Protein AF-A0A167ARH4-F1 (afdb_monomer)

Sequence (167 aa):
MPTSAAQVVAFVPWLVIDIGIIYTTWKYGPQEWKHSPIVARNLGWILSLGVVTMIGAFWAFIDTVGIDPASFYLGYSDQFLISCTSLVQLLRRNSTAGHSWGIWFNRTFGTFLSMVLFAWRYAFYPGSYPRVAQPIVVFFFVASEVLDVAYAFVYSHIAAQERLKQK

Radius of gyration: 18.42 Å; Cα contacts (8 Å, |Δi|>4): 81; chains: 1; bounding box: 51×29×55 Å

Mean predicted aligned error: 5.41 Å

Secondary structure (DSSP, 8-state):
---SHHHHHHHHHHHHHHHHHHHHHHHHGGGTTTT-HHHHHHHHHHHHHHHHHHHHHHHHHHHHH-HHHHHHHHHHHHHHHHHHHHHHHHHHH-S-TT--HHHHHHHHHHHHHHHHHHHHHHHH-TTT-GGGGSHHHHHHHHHHHHHHHHHHHHHHHHHHHHHHHT-

Nearest PDB structures (foldseek):
  7zkw-assembly2_B  TM=4.977E-01  e=4.066E+00  Arabidopsis thaliana

InterPro domains:
  IPR039020 Terpene cyclase PaxB-like [PF25129] (3-159)
  IPR039020 Te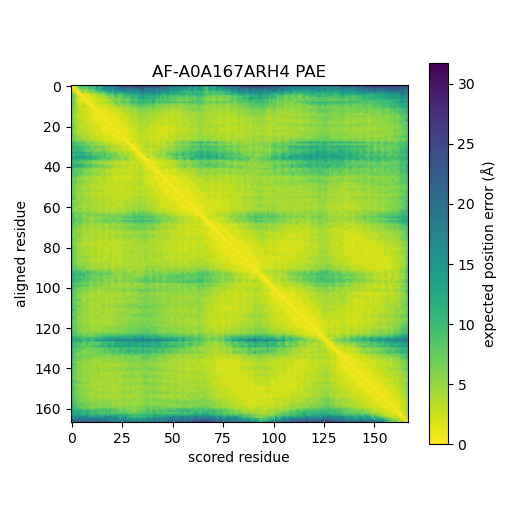rpene cyclase PaxB-like [PTHR42038] (4-166)

Structure (mmCIF, N/CA/C/O backbone):
data_AF-A0A167ARH4-F1
#
_entry.id   AF-A0A167ARH4-F1
#
loop_
_atom_site.group_PDB
_atom_site.id
_atom_site.type_symbol
_atom_site.label_atom_id
_atom_site.label_alt_id
_atom_site.label_comp_id
_atom_site.label_asym_id
_atom_site.label_entity_id
_atom_site.label_seq_id
_atom_site.pdbx_PDB_ins_code
_atom_site.Cartn_x
_atom_site.Cartn_y
_atom_site.Cartn_z
_atom_site.occupancy
_atom_site.B_iso_or_equiv
_atom_site.auth_seq_id
_atom_site.auth_comp_id
_atom_site.auth_asym_id
_atom_site.auth_atom_id
_atom_site.pdbx_PDB_model_num
ATOM 1 N N . MET A 1 1 ? 15.981 8.359 -6.283 1.00 47.84 1 MET A N 1
ATOM 2 C CA . MET A 1 1 ? 15.647 9.797 -6.316 1.00 47.84 1 MET A CA 1
ATOM 3 C C . MET A 1 1 ? 14.664 10.026 -7.451 1.00 47.84 1 MET A C 1
ATOM 5 O O . MET A 1 1 ? 14.842 9.374 -8.474 1.00 47.84 1 MET A O 1
ATOM 9 N N . PRO A 1 2 ? 13.632 10.867 -7.276 1.00 60.72 2 PRO A N 1
ATOM 10 C CA . PRO A 1 2 ? 12.684 11.159 -8.346 1.00 60.72 2 PRO A CA 1
ATOM 11 C C . PRO A 1 2 ? 13.422 11.726 -9.564 1.00 60.72 2 PRO A C 1
ATOM 13 O O . PRO A 1 2 ? 14.208 12.662 -9.439 1.00 60.72 2 PRO A O 1
ATOM 16 N N . THR A 1 3 ? 13.191 11.132 -10.730 1.00 69.38 3 THR A N 1
ATOM 17 C CA . THR A 1 3 ? 13.891 11.438 -11.987 1.00 69.38 3 THR A CA 1
ATOM 18 C C . THR A 1 3 ? 13.174 12.502 -12.819 1.00 69.38 3 THR A C 1
ATOM 20 O O . THR A 1 3 ? 13.699 12.963 -13.828 1.00 69.38 3 THR A O 1
ATOM 23 N N . SER A 1 4 ? 11.980 12.932 -12.395 1.00 78.12 4 SER A N 1
ATOM 24 C CA . SER A 1 4 ? 11.192 13.971 -13.064 1.00 78.12 4 SER A CA 1
ATOM 25 C C . SER A 1 4 ? 10.436 14.856 -12.071 1.00 78.12 4 SER A C 1
ATOM 27 O O . SER A 1 4 ? 10.085 14.426 -10.971 1.00 78.12 4 SER A O 1
ATOM 29 N N . ALA A 1 5 ? 10.120 16.087 -12.484 1.00 78.88 5 ALA A N 1
ATOM 30 C CA . ALA A 1 5 ? 9.320 17.020 -11.687 1.00 78.88 5 ALA A CA 1
ATOM 31 C C . ALA A 1 5 ? 7.938 16.444 -11.318 1.00 78.88 5 ALA A C 1
ATOM 33 O O . ALA A 1 5 ? 7.464 16.646 -10.204 1.00 78.88 5 ALA A O 1
ATOM 34 N N . ALA A 1 6 ? 7.330 15.655 -12.212 1.00 77.12 6 ALA A N 1
ATOM 35 C CA . ALA A 1 6 ? 6.062 14.975 -11.950 1.00 77.12 6 ALA A CA 1
ATOM 36 C C . ALA A 1 6 ? 6.161 13.984 -10.776 1.00 77.12 6 ALA A C 1
ATOM 38 O O . ALA A 1 6 ? 5.266 13.932 -9.937 1.00 77.12 6 ALA A O 1
ATOM 39 N N . GLN A 1 7 ? 7.268 13.241 -10.677 1.00 77.00 7 GLN A N 1
ATOM 40 C CA . GLN A 1 7 ? 7.505 12.332 -9.553 1.00 77.00 7 GLN A CA 1
ATOM 41 C C . GLN A 1 7 ? 7.713 13.087 -8.238 1.00 77.00 7 GLN A C 1
ATOM 43 O O . GLN A 1 7 ? 7.208 12.654 -7.212 1.00 77.00 7 GLN A O 1
ATOM 48 N N . VAL A 1 8 ? 8.410 14.228 -8.251 1.00 80.94 8 VAL A N 1
ATOM 49 C CA . VAL A 1 8 ? 8.582 15.056 -7.042 1.00 80.94 8 VAL A CA 1
ATOM 50 C C . VAL A 1 8 ? 7.228 15.546 -6.529 1.00 80.94 8 VAL A C 1
ATOM 52 O O . VAL A 1 8 ? 6.926 15.396 -5.347 1.00 80.94 8 VAL A O 1
ATOM 55 N N . VAL A 1 9 ? 6.397 16.083 -7.426 1.00 84.50 9 VAL A N 1
ATOM 56 C CA . VAL A 1 9 ? 5.071 16.613 -7.080 1.00 84.50 9 VAL A CA 1
ATOM 57 C C . VAL A 1 9 ? 4.127 15.513 -6.590 1.00 84.50 9 VAL A C 1
ATOM 59 O O . VAL A 1 9 ? 3.293 15.781 -5.734 1.00 84.50 9 VAL A O 1
ATOM 62 N N . ALA A 1 10 ? 4.267 14.279 -7.081 1.00 78.75 10 ALA A N 1
ATOM 63 C CA . ALA A 1 10 ? 3.471 13.151 -6.606 1.00 78.75 10 ALA A CA 1
ATOM 64 C C . ALA A 1 10 ? 3.984 12.580 -5.270 1.00 78.75 10 ALA A C 1
ATOM 66 O O . ALA A 1 10 ? 3.199 12.363 -4.350 1.00 78.75 10 ALA A O 1
ATOM 67 N N . PHE A 1 11 ? 5.293 12.344 -5.140 1.00 81.94 11 PHE A N 1
ATOM 68 C CA . PHE A 1 11 ? 5.856 11.596 -4.013 1.00 81.94 11 PHE A CA 1
ATOM 69 C C . PHE A 1 11 ? 6.079 12.437 -2.759 1.00 81.94 11 PHE A C 1
ATOM 71 O O . PHE A 1 11 ? 5.929 11.916 -1.658 1.00 81.94 11 PHE A O 1
ATOM 78 N N . VAL A 1 12 ? 6.421 13.724 -2.885 1.00 87.31 12 VAL A N 1
ATOM 79 C CA . VAL A 1 12 ? 6.691 14.567 -1.707 1.00 87.31 12 VAL A CA 1
ATOM 80 C C . VAL A 1 12 ? 5.436 14.767 -0.847 1.00 87.31 12 VAL A C 1
ATOM 82 O O . VAL A 1 12 ? 5.527 14.536 0.359 1.00 87.31 12 VAL A O 1
ATOM 85 N N . PRO A 1 13 ? 4.258 15.124 -1.399 1.00 90.25 13 PRO A N 1
ATOM 86 C CA . PRO A 1 13 ? 3.037 15.206 -0.598 1.00 90.25 13 PRO A CA 1
ATOM 87 C C . PRO A 1 13 ? 2.665 13.867 0.038 1.00 90.25 13 PRO A C 1
ATOM 89 O O . PRO A 1 13 ? 2.228 13.839 1.185 1.00 90.25 13 PRO A O 1
ATOM 92 N N . TRP A 1 14 ? 2.886 12.763 -0.680 1.00 86.44 14 TRP A N 1
ATOM 93 C CA . TRP A 1 14 ? 2.610 11.423 -0.169 1.00 86.44 14 TRP A CA 1
ATOM 94 C C . TRP A 1 14 ? 3.484 11.082 1.038 1.00 86.44 14 TRP A C 1
ATOM 96 O O . TRP A 1 14 ? 2.969 10.707 2.085 1.00 86.44 14 TRP A O 1
ATOM 106 N N . LEU A 1 15 ? 4.786 11.367 0.951 1.00 89.50 15 LEU A N 1
ATOM 107 C CA . LEU A 1 15 ? 5.719 11.189 2.060 1.00 89.50 15 LEU A CA 1
ATOM 108 C C . LEU A 1 15 ? 5.317 12.013 3.294 1.00 89.50 15 LEU A C 1
ATOM 110 O O . LEU A 1 15 ? 5.428 11.542 4.424 1.00 89.50 15 LEU A O 1
ATOM 114 N N . VAL A 1 16 ? 4.835 13.244 3.096 1.00 92.81 16 VAL A N 1
ATOM 115 C CA . VAL A 1 16 ? 4.345 14.087 4.200 1.00 92.81 16 VAL A CA 1
ATOM 116 C C . VAL A 1 16 ? 3.114 13.463 4.865 1.00 92.81 16 VAL A C 1
ATOM 118 O O . VAL A 1 16 ? 3.020 13.461 6.095 1.00 92.81 16 VAL A O 1
ATOM 121 N N . ILE A 1 17 ? 2.194 12.905 4.074 1.00 91.06 17 ILE A N 1
ATOM 122 C CA . ILE A 1 17 ? 1.025 12.182 4.590 1.00 91.06 17 ILE A CA 1
ATOM 123 C C . ILE A 1 17 ? 1.473 10.952 5.390 1.00 91.06 17 ILE A C 1
ATOM 125 O O . ILE A 1 17 ? 1.004 10.771 6.514 1.00 91.06 17 ILE A O 1
ATOM 129 N N . ASP A 1 18 ? 2.421 10.166 4.878 1.00 89.75 18 ASP A N 1
ATOM 130 C CA . ASP A 1 18 ? 2.937 8.970 5.556 1.00 89.75 18 ASP A CA 1
ATOM 131 C C . ASP A 1 18 ? 3.591 9.304 6.903 1.00 89.75 18 ASP A C 1
ATOM 133 O O . ASP A 1 18 ? 3.346 8.624 7.902 1.00 89.75 18 ASP A O 1
ATOM 137 N N . ILE A 1 19 ? 4.349 10.403 6.984 1.00 92.75 19 ILE A N 1
ATOM 138 C CA . ILE A 1 19 ? 4.894 10.905 8.256 1.00 92.75 19 ILE A CA 1
ATOM 139 C C . ILE A 1 19 ? 3.758 11.224 9.240 1.00 92.75 19 ILE A C 1
ATOM 141 O O . ILE A 1 19 ? 3.837 10.868 10.419 1.00 92.75 19 ILE A O 1
ATOM 145 N N . GLY A 1 20 ? 2.681 11.855 8.764 1.00 93.25 20 GLY A N 1
ATOM 146 C CA . GLY A 1 20 ? 1.484 12.117 9.563 1.00 93.25 20 GLY A CA 1
ATOM 147 C C . GLY A 1 20 ? 0.804 10.835 10.057 1.00 93.25 20 GLY A C 1
ATOM 148 O O . GLY A 1 20 ? 0.421 10.744 11.228 1.00 93.25 20 GLY A O 1
ATOM 149 N N . ILE A 1 21 ? 0.700 9.815 9.203 1.00 90.25 21 ILE A N 1
ATOM 150 C CA . ILE A 1 21 ? 0.131 8.505 9.553 1.00 90.25 21 ILE A CA 1
ATOM 151 C C . ILE A 1 21 ? 0.997 7.806 10.608 1.00 90.25 21 ILE A C 1
ATOM 153 O O . ILE A 1 21 ? 0.471 7.319 11.610 1.00 90.25 21 ILE A O 1
ATOM 157 N N . ILE A 1 22 ? 2.323 7.807 10.456 1.00 91.69 22 ILE A N 1
ATOM 158 C CA . ILE A 1 22 ? 3.243 7.223 11.445 1.00 91.69 22 ILE A CA 1
ATOM 159 C C . ILE A 1 22 ? 3.129 7.960 12.782 1.00 91.69 22 ILE A C 1
ATOM 161 O O . ILE A 1 22 ? 3.002 7.322 13.829 1.00 91.69 22 ILE A O 1
ATOM 165 N N . TYR A 1 23 ? 3.117 9.295 12.763 1.00 92.44 23 TYR A N 1
ATOM 166 C CA . TYR A 1 23 ? 2.989 10.107 13.973 1.00 92.44 23 TYR A CA 1
ATOM 167 C C . TYR A 1 23 ? 1.675 9.836 14.716 1.00 92.44 23 TYR A C 1
ATOM 169 O O . TYR A 1 23 ? 1.671 9.616 15.930 1.00 92.44 23 TYR A O 1
ATOM 177 N N . THR A 1 24 ? 0.551 9.822 13.998 1.00 91.69 24 THR A N 1
ATOM 178 C CA . THR A 1 24 ? -0.764 9.549 14.596 1.00 91.69 24 THR A CA 1
ATOM 179 C C . THR A 1 24 ? -0.862 8.117 15.115 1.00 91.69 24 THR A C 1
ATOM 181 O O . THR A 1 24 ? -1.365 7.910 16.220 1.00 91.69 24 THR A O 1
ATOM 184 N N . THR A 1 25 ? -0.299 7.142 14.397 1.00 90.44 25 THR A N 1
ATOM 185 C CA . THR A 1 25 ? -0.227 5.742 14.843 1.00 90.44 25 THR A CA 1
ATOM 186 C C . THR A 1 25 ? 0.611 5.608 16.111 1.00 90.44 25 THR A C 1
ATOM 188 O O . THR A 1 25 ? 0.198 4.938 17.054 1.00 90.44 25 THR A O 1
ATOM 191 N N . TRP A 1 26 ? 1.756 6.284 16.189 1.00 91.00 26 TRP A N 1
ATOM 192 C CA . TRP A 1 26 ? 2.603 6.259 17.379 1.00 91.00 26 TRP A CA 1
ATOM 193 C C . TRP A 1 26 ? 1.921 6.903 18.595 1.00 91.00 26 TRP A C 1
ATOM 195 O O . TRP A 1 26 ? 1.980 6.355 19.696 1.00 91.00 26 TRP A O 1
ATOM 205 N N . LYS A 1 27 ? 1.230 8.034 18.399 1.00 90.69 27 LYS A N 1
ATOM 206 C CA . LYS A 1 27 ? 0.590 8.796 19.481 1.00 90.69 27 LYS A CA 1
ATOM 207 C C . LYS A 1 27 ? -0.715 8.174 19.986 1.00 90.69 27 LYS A C 1
ATOM 209 O O . LYS A 1 27 ? -0.940 8.136 21.194 1.00 90.69 27 LYS A O 1
ATOM 214 N N . TYR A 1 28 ? -1.584 7.722 19.082 1.00 89.81 28 TYR A N 1
ATOM 215 C CA . TYR A 1 28 ? -2.934 7.248 19.420 1.00 89.81 28 TYR A CA 1
ATOM 216 C C . TYR A 1 28 ? -3.071 5.723 19.378 1.00 89.81 28 TYR A C 1
ATOM 218 O O . TYR A 1 28 ? -3.936 5.170 20.055 1.00 89.81 28 TYR A O 1
ATOM 226 N N . GLY A 1 29 ? -2.185 5.021 18.668 1.00 85.56 29 GLY A N 1
ATOM 227 C CA . GLY A 1 29 ? -2.218 3.565 18.542 1.00 85.56 29 GLY A CA 1
ATOM 228 C C . GLY A 1 29 ? -2.203 2.787 19.864 1.00 85.56 29 GLY A C 1
ATOM 229 O O . GLY A 1 29 ? -2.937 1.803 19.948 1.00 85.56 29 GLY A O 1
ATOM 230 N N . PRO A 1 30 ? -1.487 3.193 20.938 1.00 88.44 30 PRO A N 1
ATOM 231 C CA . PRO A 1 30 ? -1.505 2.448 22.201 1.00 88.44 30 PRO A CA 1
ATOM 232 C C . PRO A 1 30 ? -2.908 2.281 22.809 1.00 88.44 30 PRO A C 1
ATOM 234 O O . PRO A 1 30 ? -3.144 1.325 23.546 1.00 88.44 30 PRO A O 1
ATOM 237 N N . GLN A 1 31 ? -3.854 3.170 22.479 1.00 85.94 31 GLN A N 1
ATOM 238 C CA . GLN A 1 31 ? -5.239 3.099 22.955 1.00 85.94 31 GLN A CA 1
ATOM 239 C C . GLN A 1 31 ? -6.031 1.945 22.322 1.00 85.94 31 GLN A C 1
ATOM 241 O O . GLN A 1 31 ? -6.923 1.398 22.971 1.00 85.94 31 GLN A O 1
ATOM 246 N N . GLU A 1 32 ? -5.678 1.541 21.101 1.00 83.12 32 GLU A N 1
ATOM 247 C CA . GLU A 1 32 ? -6.278 0.402 20.390 1.00 83.12 32 GLU A CA 1
ATOM 248 C C . GLU A 1 32 ? -5.710 -0.941 20.884 1.00 83.12 32 GLU A C 1
ATOM 250 O O . GLU A 1 32 ? -6.370 -1.982 20.849 1.00 83.12 32 GLU A O 1
ATOM 255 N N . TRP A 1 33 ? -4.491 -0.924 21.428 1.00 84.38 33 TRP A N 1
ATOM 256 C CA . TRP A 1 33 ? -3.779 -2.110 21.912 1.00 84.38 33 TRP A CA 1
ATOM 257 C C 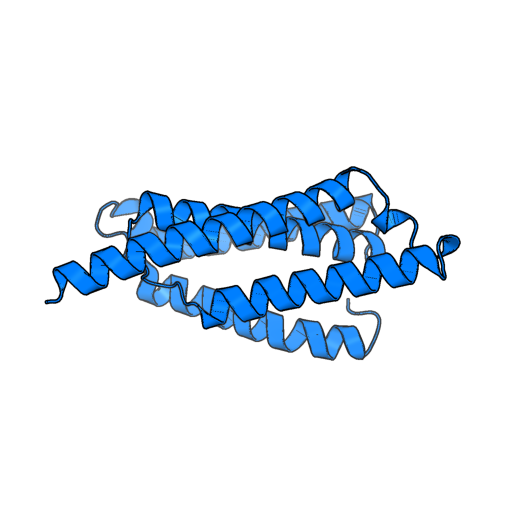. TRP A 1 33 ? -4.006 -2.406 23.403 1.00 84.38 33 TRP A C 1
ATOM 259 O O . TRP A 1 33 ? -3.201 -3.097 24.023 1.00 84.38 33 TRP A O 1
ATOM 269 N N . LYS A 1 34 ? -5.127 -1.964 23.996 1.00 83.38 34 LYS A N 1
ATOM 270 C CA . LYS A 1 34 ? -5.476 -2.267 25.407 1.00 83.38 34 LYS A CA 1
ATOM 271 C C . LYS A 1 34 ? -5.500 -3.767 25.721 1.00 83.38 34 LYS A C 1
ATOM 273 O O . LYS A 1 34 ? -5.200 -4.164 26.840 1.00 83.38 34 LYS A O 1
ATOM 278 N N . HIS A 1 35 ? -5.829 -4.589 24.728 1.00 85.38 35 HIS A N 1
ATOM 279 C CA . HIS A 1 35 ? -5.846 -6.046 24.840 1.00 85.38 35 HIS A CA 1
ATOM 280 C C . HIS A 1 35 ? -4.437 -6.678 24.879 1.00 85.38 35 HIS A C 1
ATOM 282 O O . HIS A 1 35 ? -4.306 -7.825 25.295 1.00 85.38 35 HIS A O 1
ATOM 288 N N . SER A 1 36 ? -3.384 -5.956 24.466 1.00 88.50 36 SER A N 1
ATOM 289 C CA . SER A 1 36 ? -1.988 -6.418 24.492 1.00 88.50 36 SER A CA 1
ATOM 290 C C . SER A 1 36 ? -1.042 -5.308 24.986 1.00 88.50 36 SER A C 1
ATOM 292 O O . SER A 1 36 ? -0.487 -4.538 24.191 1.00 88.50 36 SER A O 1
ATOM 294 N N . PRO A 1 37 ? -0.801 -5.227 26.310 1.00 86.31 37 PRO A N 1
ATOM 295 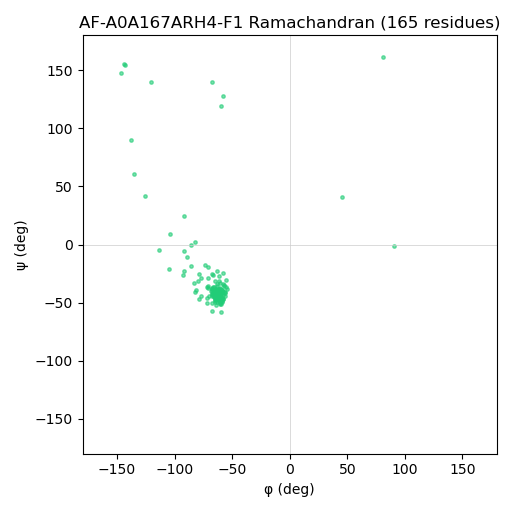C CA . PRO A 1 37 ? 0.011 -4.168 26.918 1.00 86.31 37 PRO A CA 1
ATOM 296 C C . PRO A 1 37 ? 1.464 -4.135 26.428 1.00 86.31 37 PRO A C 1
ATOM 298 O O . PRO A 1 37 ? 2.096 -3.078 26.429 1.00 86.31 37 PRO A O 1
ATOM 301 N N . ILE A 1 38 ? 2.004 -5.283 26.005 1.00 90.25 38 ILE A N 1
ATOM 302 C CA . ILE A 1 38 ? 3.369 -5.392 25.473 1.00 90.25 38 ILE A CA 1
ATOM 303 C C . ILE A 1 38 ? 3.480 -4.619 24.156 1.00 90.25 38 ILE A C 1
ATOM 305 O O . ILE A 1 38 ? 4.431 -3.860 23.975 1.00 90.25 38 ILE A O 1
ATOM 309 N N . VAL A 1 39 ? 2.494 -4.757 23.266 1.00 89.69 39 VAL A N 1
ATOM 310 C CA . VAL A 1 39 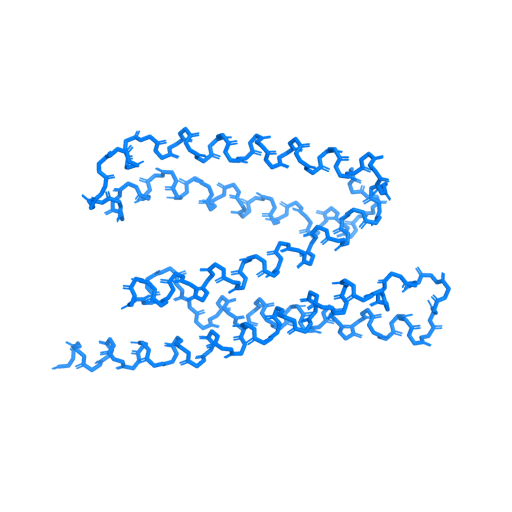? 2.479 -4.046 21.980 1.00 89.69 39 VAL A CA 1
ATOM 311 C C . VAL A 1 39 ? 2.244 -2.555 22.206 1.00 89.69 39 VAL A C 1
ATOM 313 O O . VAL A 1 39 ? 2.986 -1.740 21.669 1.00 89.69 39 VAL A O 1
ATOM 316 N N . ALA A 1 40 ? 1.293 -2.187 23.071 1.00 88.88 40 ALA A N 1
ATOM 317 C CA . ALA A 1 40 ? 0.982 -0.787 23.365 1.00 88.88 40 ALA A CA 1
ATOM 318 C C . ALA A 1 40 ? 2.199 0.012 23.874 1.00 88.88 40 ALA A C 1
ATOM 320 O O . ALA A 1 40 ? 2.403 1.154 23.467 1.00 88.88 40 ALA A O 1
ATOM 321 N N . ARG A 1 41 ? 3.032 -0.592 24.737 1.00 89.56 41 ARG A N 1
ATOM 322 C CA . ARG A 1 41 ? 4.228 0.057 25.315 1.00 89.56 41 ARG A CA 1
ATOM 323 C C . ARG A 1 41 ? 5.409 0.127 24.348 1.00 89.56 41 ARG A C 1
ATOM 325 O O . ARG A 1 41 ? 6.213 1.046 24.452 1.00 89.56 41 ARG A O 1
ATOM 332 N N . ASN A 1 42 ? 5.512 -0.825 23.423 1.00 92.62 42 ASN A N 1
ATOM 333 C CA . ASN A 1 42 ? 6.627 -0.926 22.477 1.00 92.62 42 ASN A CA 1
ATOM 334 C C . ASN A 1 42 ? 6.258 -0.466 21.059 1.00 92.62 42 ASN A C 1
ATOM 336 O O . ASN A 1 42 ? 7.054 -0.635 20.139 1.00 92.62 42 ASN A O 1
ATOM 340 N N . LEU A 1 43 ? 5.078 0.131 20.866 1.00 90.62 43 LEU A N 1
ATOM 341 C CA . LEU A 1 43 ? 4.547 0.454 19.541 1.00 90.62 43 LEU A CA 1
ATOM 342 C C . LEU A 1 43 ? 5.495 1.337 18.720 1.00 90.62 43 LEU A C 1
ATOM 344 O O . LEU A 1 43 ? 5.704 1.068 17.544 1.00 90.62 43 LEU A O 1
ATOM 348 N N . GLY A 1 44 ? 6.117 2.344 19.343 1.00 90.00 44 GLY A N 1
ATOM 349 C CA . GLY A 1 44 ? 7.109 3.191 18.671 1.00 90.00 44 GLY A CA 1
ATOM 350 C C . GLY A 1 44 ? 8.297 2.391 18.133 1.00 90.00 44 GLY A C 1
ATOM 351 O O . GLY A 1 44 ? 8.646 2.530 16.967 1.00 90.00 44 GLY A O 1
ATOM 352 N N . TRP A 1 45 ? 8.851 1.483 18.941 1.00 90.81 45 TRP A N 1
ATOM 353 C CA . TRP A 1 45 ? 9.946 0.607 18.519 1.00 90.81 45 TRP A CA 1
ATOM 354 C C . TRP A 1 45 ? 9.540 -0.348 17.401 1.00 90.81 45 TRP A C 1
ATOM 356 O O . TRP A 1 45 ? 10.304 -0.529 16.459 1.00 90.81 45 TRP A O 1
ATOM 366 N N . ILE A 1 46 ? 8.339 -0.925 17.480 1.00 92.38 46 ILE A N 1
ATOM 367 C CA . ILE A 1 46 ? 7.805 -1.811 16.439 1.00 92.38 46 ILE A CA 1
ATOM 368 C C . ILE A 1 46 ? 7.680 -1.052 15.112 1.00 92.38 46 ILE A C 1
ATOM 370 O O . ILE A 1 46 ? 8.120 -1.553 14.078 1.00 92.38 46 ILE A O 1
ATOM 374 N N . LEU A 1 47 ? 7.134 0.170 15.141 1.00 91.31 47 LEU A N 1
ATOM 375 C CA . LEU A 1 47 ? 7.006 1.018 13.955 1.00 91.31 47 LEU A CA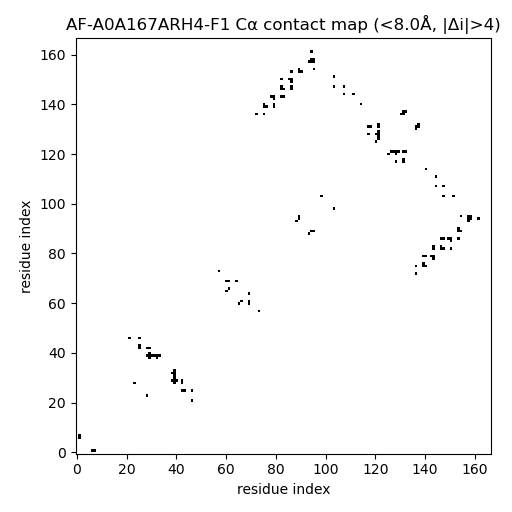 1
ATOM 376 C C . LEU A 1 47 ? 8.377 1.393 13.383 1.00 91.31 47 LEU A C 1
ATOM 378 O O . LEU A 1 47 ? 8.607 1.208 12.191 1.00 91.31 47 LEU A O 1
ATOM 382 N N . SER A 1 48 ? 9.305 1.869 14.217 1.00 92.00 48 SER A N 1
ATOM 383 C CA . SER A 1 48 ? 10.652 2.241 13.771 1.00 92.00 48 SER A CA 1
ATOM 384 C C . SER A 1 48 ? 11.413 1.055 13.185 1.00 92.00 48 SER A C 1
ATOM 386 O O . SER A 1 48 ? 12.018 1.189 12.124 1.00 92.00 48 SER A O 1
ATOM 388 N N . LEU A 1 49 ? 11.350 -0.114 13.829 1.00 94.94 49 LEU A N 1
ATOM 389 C CA . LEU A 1 49 ? 11.974 -1.332 13.320 1.00 94.94 49 LEU A CA 1
ATOM 390 C C . LEU A 1 49 ? 11.369 -1.738 11.972 1.00 94.94 49 LEU A C 1
ATOM 392 O O . LEU A 1 49 ? 12.113 -2.074 11.052 1.00 94.94 49 LEU A O 1
ATOM 396 N N . GLY A 1 50 ? 10.042 -1.660 11.829 1.00 92.69 50 GLY A N 1
ATOM 397 C CA . GLY A 1 50 ? 9.355 -1.932 10.567 1.00 92.69 50 GLY A CA 1
ATOM 398 C C . GLY A 1 50 ? 9.806 -0.997 9.444 1.00 92.69 50 GLY A C 1
ATOM 399 O O . GLY A 1 50 ? 10.175 -1.471 8.373 1.00 92.69 50 GLY A O 1
ATOM 400 N N . VAL A 1 51 ? 9.862 0.313 9.707 1.00 92.69 51 VAL A N 1
ATOM 401 C CA . VAL A 1 51 ? 10.321 1.322 8.736 1.00 92.69 51 VAL A CA 1
ATOM 402 C C . VAL A 1 51 ? 11.766 1.063 8.313 1.00 92.69 51 VAL A C 1
ATOM 404 O O . VAL A 1 51 ? 12.045 0.987 7.120 1.00 92.69 51 VAL A O 1
ATOM 407 N N . VAL A 1 52 ? 12.684 0.871 9.265 1.00 95.06 52 VAL A N 1
ATOM 408 C CA . VAL A 1 52 ? 14.100 0.597 8.962 1.00 95.06 52 VAL A CA 1
ATOM 409 C C . VAL A 1 52 ? 14.253 -0.695 8.156 1.00 95.06 52 VAL A C 1
ATOM 411 O O . VAL A 1 52 ? 14.998 -0.726 7.177 1.00 95.06 52 VAL A O 1
ATOM 414 N N . THR A 1 53 ? 13.510 -1.744 8.517 1.00 94.94 53 THR A N 1
ATOM 415 C CA . THR A 1 53 ? 13.536 -3.024 7.795 1.00 94.94 53 THR A CA 1
ATOM 416 C C . THR A 1 53 ? 13.024 -2.870 6.364 1.00 94.94 53 THR A C 1
ATOM 418 O O . THR A 1 53 ? 13.649 -3.385 5.440 1.00 94.94 53 THR A O 1
ATOM 421 N N . MET A 1 54 ? 11.927 -2.134 6.154 1.00 93.00 54 MET A N 1
ATOM 422 C CA . MET A 1 54 ? 11.383 -1.892 4.812 1.00 93.00 54 MET A CA 1
ATOM 423 C C . MET A 1 54 ? 12.301 -1.016 3.961 1.00 93.00 54 MET A C 1
ATOM 425 O O . MET A 1 54 ? 12.489 -1.318 2.788 1.00 93.00 54 MET A O 1
ATOM 429 N N . ILE A 1 55 ? 12.949 -0.001 4.542 1.00 93.00 55 ILE A N 1
ATOM 430 C CA . ILE A 1 55 ? 13.971 0.789 3.837 1.00 93.00 55 ILE A CA 1
ATOM 431 C C . ILE A 1 55 ? 15.099 -0.125 3.343 1.00 93.00 55 ILE A C 1
ATOM 433 O O . ILE A 1 55 ? 15.479 -0.045 2.177 1.00 93.00 55 ILE A O 1
ATOM 437 N N . GLY A 1 56 ? 15.601 -1.021 4.199 1.00 94.69 56 GLY A N 1
ATOM 438 C CA . GLY A 1 56 ? 16.634 -1.987 3.816 1.00 94.69 56 GLY A CA 1
ATOM 439 C C . GLY A 1 56 ? 16.171 -2.949 2.718 1.00 94.69 56 GLY A C 1
ATOM 440 O O . GLY A 1 56 ? 16.890 -3.160 1.743 1.00 94.69 56 GLY A O 1
ATOM 441 N N . ALA A 1 57 ? 14.954 -3.485 2.837 1.00 92.81 57 ALA A N 1
ATOM 442 C CA . ALA A 1 57 ? 14.374 -4.384 1.840 1.00 92.81 57 ALA A CA 1
ATOM 443 C C . ALA A 1 57 ? 14.184 -3.695 0.479 1.00 92.81 57 ALA A C 1
ATOM 445 O O . ALA A 1 57 ? 14.539 -4.260 -0.554 1.00 92.81 57 ALA A O 1
ATOM 446 N N . PHE A 1 58 ? 13.673 -2.462 0.468 1.00 92.19 58 PHE A N 1
ATOM 447 C CA . PHE A 1 58 ? 13.493 -1.684 -0.756 1.00 92.19 58 PHE A CA 1
ATOM 448 C C . PHE A 1 58 ? 14.822 -1.290 -1.377 1.00 92.19 58 PHE A C 1
ATOM 450 O O . PHE A 1 58 ? 14.946 -1.329 -2.598 1.00 92.19 58 PHE A O 1
ATOM 457 N N . TRP A 1 59 ? 15.825 -0.963 -0.564 1.00 92.50 59 TRP A N 1
ATOM 458 C CA . TRP A 1 59 ? 17.151 -0.652 -1.077 1.00 92.50 59 TRP A CA 1
ATOM 459 C C . TRP A 1 59 ? 17.792 -1.870 -1.750 1.00 92.50 59 TRP A C 1
ATOM 461 O O . TRP A 1 59 ? 18.196 -1.778 -2.907 1.00 92.50 59 TRP A O 1
ATOM 471 N N . ALA A 1 60 ? 17.756 -3.034 -1.094 1.00 94.00 60 ALA A N 1
ATOM 472 C CA . ALA A 1 60 ? 18.217 -4.287 -1.687 1.00 94.00 60 ALA A CA 1
ATOM 473 C C . ALA A 1 60 ? 17.447 -4.631 -2.974 1.00 94.00 60 ALA A C 1
ATOM 475 O O . ALA A 1 60 ? 18.041 -5.056 -3.960 1.00 94.00 60 ALA A O 1
ATOM 476 N N . PHE A 1 61 ? 16.129 -4.409 -3.004 1.00 92.50 61 PHE A N 1
ATOM 477 C CA . PHE A 1 61 ? 15.326 -4.666 -4.198 1.00 92.50 61 PHE A CA 1
ATOM 478 C C . PHE A 1 61 ? 15.682 -3.720 -5.354 1.00 92.50 61 PHE A C 1
ATOM 480 O O . PHE A 1 61 ? 15.845 -4.173 -6.489 1.00 92.50 61 PHE A O 1
ATOM 487 N N . ILE A 1 62 ? 15.870 -2.426 -5.076 1.00 92.81 62 ILE A N 1
ATOM 488 C CA . ILE A 1 62 ? 16.339 -1.441 -6.061 1.00 92.81 62 ILE A CA 1
ATOM 489 C C . ILE A 1 62 ? 17.675 -1.876 -6.672 1.00 92.81 62 ILE A C 1
ATOM 491 O O . ILE A 1 62 ? 17.824 -1.785 -7.889 1.00 92.81 62 ILE A O 1
ATOM 495 N N . ASP A 1 63 ? 18.601 -2.407 -5.873 1.00 92.38 63 ASP A N 1
ATOM 496 C CA . ASP A 1 63 ? 19.890 -2.896 -6.373 1.00 92.38 63 ASP A CA 1
ATOM 497 C C . ASP A 1 63 ? 19.744 -4.125 -7.291 1.00 92.38 63 ASP A C 1
ATOM 499 O O . ASP A 1 63 ? 20.568 -4.331 -8.181 1.00 92.38 63 ASP A O 1
ATOM 503 N N . THR A 1 64 ? 18.678 -4.923 -7.139 1.00 92.19 64 THR A N 1
ATOM 504 C CA . THR A 1 64 ? 18.439 -6.106 -7.991 1.00 92.19 64 THR A CA 1
ATOM 505 C C . THR A 1 64 ? 17.788 -5.803 -9.338 1.00 92.19 64 THR A C 1
ATOM 507 O O . THR A 1 64 ? 18.161 -6.409 -10.342 1.00 92.19 64 THR A O 1
ATOM 510 N N . VAL A 1 65 ? 16.799 -4.904 -9.381 1.00 88.19 65 VAL A N 1
ATOM 511 C CA . VAL A 1 65 ? 15.994 -4.651 -10.596 1.00 88.19 65 VAL A CA 1
ATOM 512 C C . VAL A 1 65 ? 16.199 -3.254 -11.185 1.00 88.19 65 VAL A C 1
ATOM 514 O O . VAL A 1 65 ? 15.666 -2.951 -12.251 1.00 88.19 65 VAL A O 1
ATOM 517 N N . GLY A 1 66 ? 16.971 -2.400 -10.514 1.00 87.94 66 GLY A N 1
ATOM 518 C CA . GLY A 1 66 ? 17.153 -0.995 -10.860 1.00 87.94 66 GLY A CA 1
ATOM 519 C C . GLY A 1 66 ? 16.013 -0.104 -10.358 1.00 87.94 66 GLY A C 1
ATOM 520 O O . GLY A 1 66 ? 14.905 -0.556 -10.068 1.00 87.94 66 GLY A O 1
ATOM 521 N N . ILE A 1 67 ? 16.275 1.203 -10.279 1.00 83.88 67 ILE A N 1
ATOM 522 C CA . ILE A 1 67 ? 15.359 2.166 -9.650 1.00 83.88 67 ILE A CA 1
ATOM 523 C C . ILE A 1 67 ? 14.021 2.323 -10.387 1.00 83.88 67 ILE A C 1
ATOM 525 O O . ILE A 1 67 ? 12.966 2.283 -9.756 1.00 83.88 67 ILE A O 1
ATOM 529 N N . ASP A 1 68 ? 14.048 2.443 -11.717 1.00 81.38 68 ASP A N 1
ATOM 530 C CA . ASP A 1 68 ? 12.843 2.687 -12.516 1.00 81.38 68 ASP A CA 1
ATOM 531 C C . ASP A 1 68 ? 11.873 1.490 -12.500 1.00 81.38 68 ASP A C 1
ATOM 533 O O . ASP A 1 68 ? 10.664 1.697 -12.359 1.00 81.38 68 ASP A O 1
ATOM 537 N N . PRO A 1 69 ? 12.327 0.226 -12.645 1.00 84.19 69 PRO A N 1
ATOM 538 C CA . PRO A 1 69 ? 11.461 -0.933 -12.447 1.00 84.19 69 PRO A CA 1
ATOM 539 C C . PRO A 1 69 ? 11.035 -1.117 -10.996 1.00 84.19 69 PRO A C 1
ATOM 541 O O . PRO A 1 69 ? 9.861 -1.408 -10.766 1.00 84.19 69 PRO A O 1
ATOM 544 N N . ALA A 1 70 ? 11.934 -0.903 -10.031 1.00 87.75 70 ALA A N 1
ATOM 545 C CA . ALA A 1 70 ? 11.619 -1.080 -8.617 1.00 87.75 70 ALA A CA 1
ATOM 546 C C . ALA A 1 70 ? 10.444 -0.203 -8.179 1.00 87.75 70 ALA A C 1
ATOM 548 O O . ALA A 1 70 ? 9.507 -0.722 -7.583 1.00 87.75 70 ALA A O 1
ATOM 549 N N . SER A 1 71 ? 10.430 1.088 -8.533 1.00 84.12 71 SER A N 1
ATOM 550 C CA . SER A 1 71 ? 9.323 1.984 -8.161 1.00 84.12 71 SER A CA 1
ATOM 551 C C . SER A 1 71 ? 7.964 1.505 -8.677 1.00 84.12 71 SER A C 1
ATOM 553 O O . SER A 1 71 ? 6.955 1.681 -7.999 1.00 84.12 71 SER A O 1
ATOM 555 N N . PHE A 1 72 ? 7.928 0.877 -9.854 1.00 86.12 72 PHE A N 1
ATOM 556 C CA . PHE A 1 72 ? 6.696 0.329 -10.411 1.00 86.12 72 PHE A CA 1
ATOM 557 C C . PHE A 1 72 ? 6.241 -0.925 -9.651 1.00 86.12 72 PHE A C 1
ATOM 559 O O . PHE A 1 72 ? 5.093 -0.987 -9.222 1.00 86.12 72 PHE A O 1
ATOM 566 N N . TYR A 1 73 ? 7.126 -1.907 -9.446 1.00 90.06 73 TYR A N 1
ATOM 567 C CA . TYR A 1 73 ? 6.764 -3.134 -8.723 1.00 90.06 73 TYR A CA 1
ATOM 568 C C . TYR A 1 73 ? 6.372 -2.852 -7.273 1.00 90.06 73 TYR A C 1
ATOM 570 O O . TYR A 1 73 ? 5.353 -3.368 -6.820 1.00 90.06 73 TYR A O 1
ATOM 578 N N . LEU A 1 74 ? 7.146 -2.008 -6.586 1.00 89.75 74 LEU A N 1
ATOM 579 C CA . LEU A 1 74 ? 6.911 -1.655 -5.188 1.00 89.75 74 LEU A CA 1
ATOM 580 C C . LEU A 1 74 ? 5.585 -0.907 -5.015 1.00 89.75 74 LEU A C 1
ATOM 582 O O . LEU A 1 74 ? 4.796 -1.255 -4.144 1.00 89.75 74 LEU A O 1
ATOM 586 N N . GLY A 1 75 ? 5.265 0.036 -5.908 1.00 88.69 75 GLY A N 1
ATOM 587 C CA . GLY A 1 75 ? 3.991 0.757 -5.842 1.00 88.69 75 GLY A CA 1
ATOM 588 C C . GLY A 1 75 ? 2.768 -0.166 -5.920 1.00 88.69 75 GLY A C 1
ATOM 589 O O . GLY A 1 75 ? 1.812 0.003 -5.165 1.00 88.69 75 GLY A O 1
ATOM 590 N N . TYR A 1 76 ? 2.798 -1.180 -6.791 1.00 90.31 76 TYR A N 1
ATOM 591 C CA . TYR A 1 76 ? 1.692 -2.136 -6.905 1.00 90.31 76 TYR A CA 1
ATOM 592 C C . TYR A 1 76 ? 1.698 -3.219 -5.825 1.00 90.31 76 TYR A C 1
ATOM 594 O O . TYR A 1 76 ? 0.622 -3.657 -5.415 1.00 90.31 76 TYR A O 1
ATOM 602 N N . SER A 1 77 ? 2.867 -3.631 -5.326 1.00 92.00 77 SER A N 1
ATOM 603 C CA . SER A 1 77 ? 2.924 -4.536 -4.175 1.00 92.00 77 SER A CA 1
ATOM 604 C C . SER A 1 77 ? 2.388 -3.867 -2.913 1.00 92.00 77 SER A C 1
ATOM 606 O O . SER A 1 77 ? 1.647 -4.498 -2.161 1.00 92.00 77 SER A O 1
ATOM 608 N N . ASP A 1 78 ? 2.696 -2.585 -2.713 1.00 90.94 78 ASP A N 1
ATOM 609 C CA . ASP A 1 78 ? 2.203 -1.807 -1.577 1.00 90.94 78 ASP A CA 1
ATOM 610 C C . ASP A 1 78 ? 0.690 -1.604 -1.683 1.00 90.94 78 ASP A C 1
ATOM 612 O O . ASP A 1 78 ? -0.033 -1.822 -0.712 1.00 90.94 78 ASP A O 1
ATOM 616 N N . GLN A 1 79 ? 0.182 -1.294 -2.881 1.00 92.88 79 GLN A N 1
ATOM 617 C CA . GLN A 1 79 ? -1.258 -1.205 -3.136 1.00 92.88 79 GLN A CA 1
ATOM 618 C C . GLN A 1 79 ? -1.987 -2.522 -2.817 1.00 92.88 79 GLN A C 1
ATOM 620 O O . GLN A 1 79 ? -3.043 -2.520 -2.172 1.00 92.88 79 GLN A O 1
ATOM 625 N N . PHE A 1 80 ? -1.411 -3.658 -3.217 1.00 94.00 80 PHE A N 1
ATOM 626 C CA . PHE A 1 80 ? -1.945 -4.978 -2.889 1.00 94.00 80 PHE A CA 1
ATOM 627 C C . PHE A 1 80 ? -1.937 -5.233 -1.374 1.00 94.00 80 PHE A C 1
ATOM 629 O O . PHE A 1 80 ? -2.946 -5.659 -0.802 1.00 94.00 80 PHE A O 1
ATOM 636 N N . LEU A 1 81 ? -0.827 -4.913 -0.703 1.00 94.19 81 LEU A N 1
ATOM 637 C CA . LEU A 1 81 ? -0.676 -5.076 0.740 1.00 94.19 81 LEU A CA 1
ATOM 638 C C . LEU A 1 81 ? -1.672 -4.208 1.523 1.00 94.19 81 LEU A C 1
ATOM 640 O O . LEU A 1 81 ? -2.304 -4.699 2.461 1.00 94.19 81 LEU A O 1
ATOM 644 N N . ILE A 1 82 ? -1.865 -2.947 1.127 1.00 92.56 82 ILE A N 1
ATOM 645 C CA . ILE A 1 82 ? -2.845 -2.033 1.733 1.00 92.56 82 ILE A CA 1
ATOM 646 C C . ILE A 1 82 ? -4.264 -2.579 1.561 1.00 92.56 82 ILE A C 1
ATOM 648 O O . ILE A 1 82 ? -5.039 -2.587 2.518 1.00 92.56 82 ILE A O 1
ATOM 652 N N . SER A 1 83 ? -4.607 -3.081 0.374 1.00 93.69 83 SER A N 1
ATOM 653 C CA . SER A 1 83 ? -5.936 -3.645 0.097 1.00 93.69 83 SER A CA 1
ATOM 654 C C . SER A 1 83 ? -6.208 -4.885 0.958 1.00 93.69 83 SER A C 1
ATOM 656 O O . SER A 1 83 ? -7.261 -4.998 1.590 1.00 93.69 83 SER A O 1
ATOM 658 N N . CYS A 1 84 ? -5.217 -5.774 1.074 1.00 94.94 84 CYS A N 1
ATOM 659 C CA . CYS A 1 84 ? -5.298 -6.973 1.906 1.00 94.94 84 CYS A CA 1
ATOM 660 C C . CYS A 1 84 ? -5.435 -6.627 3.395 1.00 94.94 84 CYS A C 1
ATOM 662 O O . CYS A 1 84 ? -6.364 -7.075 4.070 1.00 94.94 84 CYS A O 1
ATOM 664 N N . THR A 1 85 ? -4.540 -5.784 3.911 1.00 93.12 85 THR A N 1
ATOM 665 C CA . THR A 1 85 ? -4.533 -5.401 5.329 1.00 93.12 85 THR A CA 1
ATOM 666 C C . THR A 1 85 ? -5.788 -4.629 5.720 1.00 93.12 85 THR A C 1
ATOM 668 O O . THR A 1 85 ? -6.341 -4.899 6.783 1.00 93.12 85 THR A O 1
ATOM 671 N N . SER A 1 86 ? -6.302 -3.755 4.851 1.00 92.44 86 SER A N 1
ATOM 672 C CA . SER A 1 86 ? -7.552 -3.023 5.086 1.00 92.44 86 SER A CA 1
ATOM 673 C C . SER A 1 86 ? -8.752 -3.963 5.226 1.00 92.44 86 SER A C 1
ATOM 675 O O . SER A 1 86 ? -9.556 -3.814 6.146 1.00 92.44 86 SER A O 1
ATOM 677 N N . LEU A 1 87 ? -8.860 -4.968 4.350 1.00 93.06 87 LEU A N 1
ATOM 678 C CA . LEU A 1 87 ? -9.921 -5.973 4.423 1.00 93.06 87 LEU A CA 1
ATOM 679 C C . LEU A 1 87 ? -9.800 -6.827 5.694 1.00 93.06 87 LEU A C 1
ATOM 681 O O . LEU A 1 87 ? -10.782 -7.031 6.409 1.00 93.06 87 LEU A O 1
ATOM 685 N N . VAL A 1 88 ? -8.589 -7.296 6.010 1.00 93.50 88 VAL A N 1
ATOM 686 C CA . VAL A 1 88 ? -8.329 -8.095 7.217 1.00 93.50 88 VAL A CA 1
ATOM 687 C C . VAL A 1 88 ? -8.633 -7.298 8.486 1.00 93.50 88 VAL A C 1
ATOM 689 O O . VAL A 1 88 ? -9.223 -7.845 9.418 1.00 93.50 88 VAL A O 1
ATOM 692 N N . GLN A 1 89 ? -8.276 -6.013 8.537 1.00 91.56 89 GLN A N 1
ATOM 693 C CA . GLN A 1 89 ? -8.569 -5.148 9.680 1.00 91.56 89 GLN A CA 1
ATOM 694 C C . GLN A 1 89 ? -10.074 -5.002 9.908 1.00 91.56 89 GLN A C 1
ATOM 696 O O . GLN A 1 89 ? -10.511 -5.165 11.050 1.00 91.56 89 GLN A O 1
ATOM 701 N N . LEU A 1 90 ? -10.863 -4.788 8.849 1.00 91.69 90 LEU A N 1
ATOM 702 C CA . LEU A 1 90 ? -12.325 -4.756 8.947 1.00 91.69 90 LEU A CA 1
ATOM 703 C C . LEU A 1 90 ? -12.885 -6.073 9.492 1.00 91.69 90 LEU A C 1
ATOM 705 O O . LEU A 1 90 ? -13.660 -6.062 10.446 1.00 91.69 90 LEU A O 1
ATOM 709 N N . LEU A 1 91 ? -12.453 -7.210 8.939 1.00 92.06 91 LEU A N 1
ATOM 710 C CA . LEU A 1 91 ? -12.941 -8.531 9.346 1.00 92.06 91 LEU A CA 1
ATOM 711 C C . LEU A 1 91 ? -12.564 -8.885 10.792 1.00 92.06 91 LEU A C 1
ATOM 713 O O . LEU A 1 91 ? -13.357 -9.491 11.509 1.00 92.06 91 LEU A O 1
ATOM 717 N N . ARG A 1 92 ? -11.356 -8.522 11.237 1.00 90.31 92 ARG A N 1
ATOM 718 C CA . ARG A 1 92 ? -10.846 -8.870 12.573 1.00 90.31 92 ARG A CA 1
ATOM 719 C C . ARG A 1 92 ? -11.355 -7.941 13.668 1.00 90.31 92 ARG A C 1
ATOM 721 O O . ARG A 1 92 ? -11.613 -8.414 14.770 1.00 90.31 92 ARG A O 1
ATOM 728 N N . ARG A 1 93 ? -11.462 -6.638 13.392 1.00 86.38 93 ARG A N 1
ATOM 729 C CA . ARG A 1 93 ? -11.930 -5.643 14.374 1.00 86.38 93 ARG A CA 1
ATOM 730 C C . ARG A 1 93 ? -13.451 -5.527 14.395 1.00 86.38 93 ARG A C 1
ATOM 732 O O . ARG A 1 93 ? -13.986 -5.023 15.376 1.00 86.38 93 ARG A O 1
ATOM 739 N N . ASN A 1 94 ? -14.126 -5.987 13.338 1.00 87.00 94 ASN A N 1
ATOM 740 C CA . ASN A 1 94 ? -15.566 -5.841 13.131 1.00 87.00 94 ASN A CA 1
ATOM 741 C C . ASN A 1 94 ? -16.059 -4.415 13.436 1.00 87.00 94 ASN A C 1
ATOM 743 O O . ASN A 1 94 ? -17.080 -4.218 14.093 1.00 87.00 94 ASN A O 1
ATOM 747 N N . SER A 1 95 ? -15.274 -3.422 13.015 1.00 86.56 95 SER A N 1
ATOM 748 C CA . SER A 1 95 ? -15.571 -2.010 13.213 1.00 86.56 95 SER A CA 1
ATOM 749 C C . SER A 1 95 ? -15.066 -1.189 12.039 1.00 86.56 95 SER A C 1
ATOM 751 O O . SER A 1 95 ? -14.033 -1.510 11.449 1.00 86.56 95 SER A O 1
ATOM 753 N N . THR A 1 96 ? -15.777 -0.108 11.722 1.00 88.38 96 THR A N 1
ATOM 754 C CA . THR A 1 96 ? -15.387 0.833 10.663 1.00 88.38 96 THR A CA 1
ATOM 755 C C . THR A 1 96 ? -14.351 1.871 11.118 1.00 88.38 96 THR A C 1
ATOM 757 O O . THR A 1 96 ? -13.946 2.727 10.332 1.00 88.38 96 THR A O 1
ATOM 760 N N . ALA A 1 97 ? -13.870 1.806 12.365 1.00 83.88 97 ALA A N 1
ATOM 761 C CA . ALA A 1 97 ? -12.912 2.763 12.916 1.00 83.88 97 ALA A CA 1
ATOM 762 C C . ALA A 1 97 ? -11.587 2.814 12.124 1.00 83.88 97 ALA A C 1
ATOM 764 O O . ALA A 1 97 ? -10.841 1.832 12.057 1.00 83.88 97 ALA A O 1
ATOM 765 N N . GLY A 1 98 ? -11.271 3.989 11.569 1.00 82.06 98 GLY A N 1
ATOM 766 C CA . GLY A 1 98 ? -10.103 4.215 10.702 1.00 82.06 98 GLY A CA 1
ATOM 767 C C . GLY A 1 98 ? -10.376 4.000 9.208 1.00 82.06 98 GLY A C 1
ATOM 768 O O . GLY A 1 98 ? -9.492 4.225 8.387 1.00 82.06 98 GLY A O 1
ATOM 769 N N . HIS A 1 99 ? -11.602 3.622 8.847 1.00 89.44 99 HIS A N 1
ATOM 770 C CA . HIS A 1 99 ? -12.020 3.327 7.483 1.00 89.44 99 HIS A CA 1
ATOM 771 C C . HIS A 1 99 ? -13.167 4.249 7.047 1.00 89.44 99 HIS A C 1
ATOM 773 O O . HIS A 1 99 ? -14.103 4.514 7.802 1.00 89.44 99 HIS A O 1
ATOM 779 N N . SER A 1 100 ? -13.136 4.724 5.800 1.00 91.75 100 SER A N 1
ATOM 780 C CA . SER A 1 100 ? -14.223 5.533 5.236 1.00 91.75 100 SER A CA 1
ATOM 781 C C . SER A 1 100 ? -14.472 5.219 3.765 1.00 91.75 100 SER A C 1
ATOM 783 O O . SER A 1 100 ? -13.562 4.808 3.041 1.00 91.75 100 SER A O 1
ATOM 785 N N . TRP A 1 101 ? -15.705 5.469 3.312 1.00 89.56 101 TRP A N 1
ATOM 786 C CA . TRP A 1 101 ? -16.063 5.393 1.892 1.00 89.56 101 TRP A CA 1
ATOM 787 C C . TRP A 1 101 ? -15.206 6.318 1.024 1.00 89.56 101 TRP A C 1
ATOM 789 O O . TRP A 1 101 ? -14.845 5.941 -0.084 1.00 89.56 101 TRP A O 1
ATOM 799 N N . GLY A 1 102 ? -14.839 7.498 1.534 1.00 90.06 102 GLY A N 1
ATOM 800 C CA . GLY A 1 102 ? -13.982 8.439 0.812 1.00 90.06 102 GLY A CA 1
ATOM 801 C C . GLY A 1 102 ? -12.555 7.922 0.630 1.00 90.06 102 GLY A C 1
ATOM 802 O O . GLY A 1 102 ? -12.000 8.045 -0.458 1.00 90.06 102 GLY A O 1
ATOM 803 N N . ILE A 1 103 ? -11.968 7.310 1.666 1.00 87.88 103 ILE A N 1
ATOM 804 C CA . ILE A 1 103 ? -10.625 6.714 1.577 1.00 87.88 103 ILE A CA 1
ATOM 805 C C . ILE A 1 103 ? -10.627 5.568 0.564 1.00 87.88 103 ILE A C 1
ATOM 807 O O . ILE A 1 103 ? -9.767 5.524 -0.311 1.00 87.88 103 ILE A O 1
ATOM 811 N N . TRP A 1 104 ? -11.609 4.668 0.657 1.00 92.69 104 TRP A N 1
ATOM 812 C CA . TRP A 1 104 ? -11.736 3.555 -0.280 1.00 92.69 104 TRP A CA 1
ATOM 813 C C . TRP A 1 104 ? -11.929 4.037 -1.718 1.00 92.69 104 TRP A C 1
ATOM 815 O O . TRP A 1 104 ? -11.155 3.651 -2.586 1.00 92.69 104 TRP A O 1
ATOM 825 N N . PHE A 1 105 ? -12.891 4.933 -1.958 1.00 92.12 105 PHE A N 1
ATOM 826 C CA . PHE A 1 105 ? -13.212 5.389 -3.308 1.00 92.12 105 PHE A CA 1
ATOM 827 C C . PHE A 1 105 ? -12.016 6.065 -3.976 1.00 92.12 105 PHE A C 1
ATOM 829 O O . PHE A 1 105 ? -11.656 5.690 -5.084 1.00 92.12 105 PHE A O 1
ATOM 836 N N . ASN A 1 106 ? -11.362 7.016 -3.298 1.00 90.88 106 ASN A N 1
ATOM 837 C CA . ASN A 1 106 ? -10.209 7.712 -3.873 1.00 90.88 106 ASN A CA 1
ATOM 838 C C . ASN A 1 106 ? -9.050 6.754 -4.172 1.00 90.88 106 ASN A C 1
ATOM 840 O O . ASN A 1 106 ? -8.388 6.896 -5.199 1.00 90.88 106 ASN A O 1
ATOM 844 N N . ARG A 1 107 ? -8.824 5.766 -3.299 1.00 89.81 107 ARG A N 1
ATOM 845 C CA . ARG A 1 107 ? -7.769 4.767 -3.475 1.00 89.81 107 ARG A CA 1
ATOM 846 C C . ARG A 1 107 ? -8.061 3.851 -4.662 1.00 89.81 107 ARG A C 1
ATOM 848 O O . ARG A 1 107 ? -7.270 3.823 -5.598 1.00 89.81 107 ARG A O 1
ATOM 855 N N . THR A 1 108 ? -9.205 3.169 -4.660 1.00 90.62 108 THR A N 1
ATOM 856 C CA . THR A 1 108 ? -9.597 2.239 -5.731 1.00 90.62 108 THR A CA 1
ATOM 857 C C . THR A 1 108 ? -9.734 2.960 -7.068 1.00 90.62 108 THR A C 1
ATOM 859 O O . THR A 1 108 ? -9.241 2.485 -8.083 1.00 90.62 108 THR A O 1
ATOM 862 N N . PHE A 1 109 ? -10.315 4.161 -7.083 1.00 92.62 109 PHE A N 1
ATOM 863 C CA . PHE A 1 109 ? -10.420 4.955 -8.304 1.00 92.62 109 PHE A CA 1
ATOM 864 C C . PHE A 1 109 ? -9.045 5.374 -8.841 1.00 92.62 109 PHE A C 1
ATOM 866 O O . PHE A 1 109 ? -8.802 5.292 -10.044 1.00 92.62 109 PHE A O 1
ATOM 873 N N . GLY A 1 110 ? -8.121 5.772 -7.961 1.00 89.88 110 GLY A N 1
ATOM 874 C CA . GLY A 1 110 ? -6.743 6.079 -8.339 1.00 89.88 110 GLY A CA 1
ATOM 875 C C . GLY A 1 110 ? -6.014 4.872 -8.938 1.00 89.88 110 GLY A C 1
ATOM 876 O O . GLY A 1 110 ? -5.383 4.996 -9.991 1.00 89.88 110 GLY A O 1
ATOM 877 N N . THR A 1 111 ? -6.135 3.69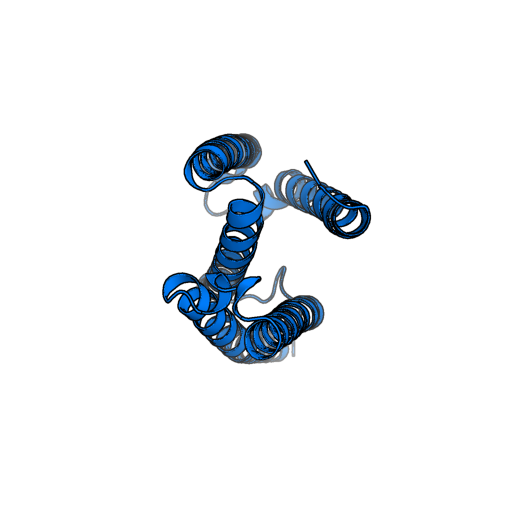6 -8.314 1.00 90.38 111 THR A N 1
ATOM 878 C CA . THR A 1 111 ? -5.549 2.444 -8.819 1.00 90.38 111 THR A CA 1
ATOM 879 C C . THR A 1 111 ? -6.150 2.050 -10.163 1.00 90.38 111 THR A C 1
ATOM 881 O O . THR A 1 111 ? -5.398 1.815 -11.111 1.00 90.38 111 THR A O 1
ATOM 884 N N . PHE A 1 112 ? -7.475 2.099 -10.290 1.00 91.62 112 PHE A N 1
ATOM 885 C CA . PHE A 1 112 ? -8.182 1.809 -11.531 1.00 91.62 112 PHE A CA 1
ATOM 886 C C . PHE A 1 112 ? -7.743 2.730 -12.679 1.00 91.62 112 PHE A C 1
ATOM 888 O O . PHE A 1 112 ? -7.373 2.252 -13.753 1.00 91.62 112 PHE A O 1
ATOM 895 N N . LEU A 1 113 ? -7.704 4.051 -12.458 1.00 92.88 113 LEU A N 1
ATOM 896 C CA . LEU A 1 113 ? -7.236 5.005 -13.471 1.00 92.88 113 LEU A CA 1
ATOM 897 C C . LEU A 1 113 ? -5.777 4.761 -13.865 1.00 92.88 113 LEU A C 1
ATOM 899 O O . LEU A 1 113 ? -5.435 4.831 -15.048 1.00 92.88 113 LEU A O 1
ATOM 903 N N . SER A 1 114 ? -4.921 4.443 -12.892 1.00 90.12 114 SER A N 1
ATOM 904 C CA . SER A 1 114 ? -3.525 4.089 -13.144 1.00 90.12 114 SER A CA 1
ATOM 905 C C . SER A 1 114 ? -3.422 2.834 -14.019 1.00 90.12 114 SER A C 1
ATOM 907 O O . SER A 1 114 ? -2.713 2.832 -15.025 1.00 90.12 114 SER A O 1
ATOM 909 N N . MET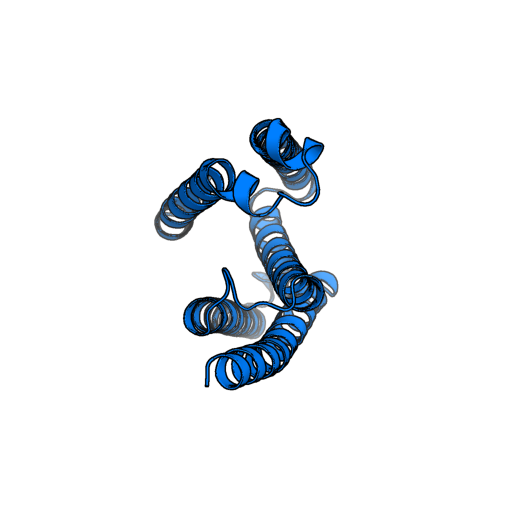 A 1 115 ? -4.194 1.787 -13.710 1.00 89.94 115 MET A N 1
ATOM 910 C CA . MET A 1 115 ? -4.244 0.553 -14.499 1.00 89.94 115 MET A CA 1
ATOM 911 C C . MET A 1 115 ? -4.711 0.802 -15.935 1.00 89.94 115 MET A C 1
ATOM 913 O O . MET A 1 115 ? -4.069 0.322 -16.869 1.00 89.94 115 MET A O 1
ATOM 917 N N . VAL A 1 116 ? -5.772 1.593 -16.132 1.00 92.31 116 VAL A N 1
ATOM 918 C CA . VAL A 1 116 ? -6.259 1.972 -17.471 1.00 92.31 116 VAL A CA 1
ATOM 919 C C . VAL A 1 116 ? -5.184 2.734 -18.247 1.00 92.31 116 VAL A C 1
ATOM 921 O O . VAL A 1 116 ? -4.928 2.422 -19.410 1.00 92.31 116 VAL A O 1
ATOM 924 N N . LEU A 1 117 ? -4.502 3.688 -17.605 1.00 91.38 117 LEU A N 1
ATOM 925 C CA . LEU A 1 117 ? -3.408 4.436 -18.222 1.00 91.38 117 LEU A CA 1
ATOM 926 C C . LEU A 1 117 ? -2.256 3.514 -18.651 1.00 91.38 117 LEU A C 1
ATOM 928 O O . LEU A 1 117 ? -1.726 3.667 -19.752 1.00 91.38 117 LEU A O 1
ATOM 932 N N . PHE A 1 118 ? -1.857 2.558 -17.810 1.00 89.81 118 PHE A N 1
ATOM 933 C CA . PHE A 1 118 ? -0.784 1.618 -18.144 1.00 89.81 118 PHE A CA 1
ATOM 934 C C . PHE A 1 118 ? -1.195 0.596 -19.206 1.00 89.81 118 PHE A C 1
ATOM 936 O O . PHE A 1 118 ? -0.379 0.282 -20.072 1.00 89.81 118 PHE A O 1
ATOM 943 N N . ALA A 1 119 ? -2.446 0.135 -19.204 1.00 89.12 119 ALA A N 1
ATOM 944 C CA . ALA A 1 119 ? -2.987 -0.714 -20.262 1.00 89.12 119 ALA A CA 1
ATOM 945 C C . ALA A 1 119 ? -3.007 0.023 -21.610 1.00 89.12 119 ALA A C 1
ATOM 947 O O . ALA A 1 119 ? -2.551 -0.513 -22.619 1.00 89.12 119 ALA A O 1
ATOM 948 N N . TRP A 1 120 ? -3.447 1.286 -21.616 1.00 92.31 120 TRP A N 1
ATOM 949 C CA . TRP A 1 120 ? -3.396 2.148 -22.796 1.00 92.31 120 TRP A CA 1
ATOM 950 C C . TRP A 1 120 ? -1.953 2.343 -23.286 1.00 92.31 120 TRP A C 1
ATOM 952 O O . TRP A 1 120 ? -1.658 2.122 -24.458 1.00 92.31 120 TRP A O 1
ATOM 962 N N . ARG A 1 121 ? -1.013 2.659 -22.385 1.00 88.19 121 ARG A N 1
ATOM 963 C CA . ARG A 1 121 ? 0.414 2.792 -22.731 1.00 88.19 121 ARG A CA 1
ATOM 964 C C . ARG A 1 121 ? 1.001 1.513 -23.316 1.00 88.19 121 ARG A C 1
ATOM 966 O O . ARG A 1 121 ? 1.788 1.596 -24.250 1.00 88.19 121 ARG A O 1
ATOM 973 N N . TYR A 1 122 ? 0.620 0.350 -22.798 1.00 89.12 122 TYR A N 1
ATOM 974 C CA . TYR A 1 122 ? 1.064 -0.929 -23.342 1.00 89.12 122 TYR A CA 1
ATOM 975 C C . TYR A 1 122 ? 0.495 -1.191 -24.744 1.00 89.12 122 TYR A C 1
ATOM 977 O O . TYR A 1 122 ? 1.231 -1.641 -25.616 1.00 89.12 122 TYR A O 1
ATOM 985 N N . ALA A 1 123 ? -0.775 -0.853 -24.992 1.00 89.50 123 ALA A N 1
ATOM 986 C CA . ALA A 1 123 ? -1.411 -1.049 -26.294 1.00 89.50 123 ALA A CA 1
ATOM 987 C C . ALA A 1 123 ? -0.795 -0.177 -27.406 1.00 89.50 123 ALA A C 1
ATOM 989 O O . ALA A 1 123 ? -0.598 -0.659 -28.520 1.00 89.50 123 ALA A O 1
ATOM 990 N N . PHE A 1 124 ? -0.470 1.087 -27.112 1.00 90.50 124 PHE A N 1
ATOM 991 C CA . PHE A 1 124 ? 0.080 2.026 -28.103 1.00 90.50 124 PHE A CA 1
ATOM 992 C C . PHE A 1 124 ? 1.617 2.055 -28.146 1.00 90.50 124 PHE A C 1
ATOM 994 O O . PHE A 1 124 ? 2.193 2.358 -29.190 1.00 90.50 124 PHE A O 1
ATOM 1001 N N . TYR A 1 125 ? 2.292 1.717 -27.042 1.00 89.25 125 TYR A N 1
ATOM 1002 C CA . TYR A 1 125 ? 3.756 1.740 -26.912 1.00 89.25 125 TYR A CA 1
ATOM 1003 C C . TYR A 1 125 ? 4.293 0.474 -26.213 1.00 89.25 125 TYR A C 1
ATOM 1005 O O . TYR A 1 125 ? 4.945 0.562 -25.163 1.00 89.25 125 TYR A O 1
ATOM 1013 N N . PRO A 1 126 ? 4.072 -0.725 -26.788 1.00 83.06 126 PRO A N 1
ATOM 1014 C CA . PRO A 1 126 ? 4.406 -1.992 -26.134 1.00 83.06 126 PRO A CA 1
ATOM 1015 C C . PRO A 1 126 ? 5.903 -2.137 -25.824 1.00 83.06 126 PRO A C 1
ATOM 1017 O O . PRO A 1 126 ? 6.266 -2.697 -24.791 1.00 83.06 126 PRO A O 1
ATOM 1020 N N . GLY A 1 127 ? 6.781 -1.577 -26.667 1.00 82.31 127 GLY A N 1
ATOM 1021 C CA . GLY A 1 127 ? 8.236 -1.627 -26.475 1.00 82.31 127 GLY A CA 1
ATOM 1022 C C . GLY A 1 127 ? 8.744 -0.831 -25.266 1.00 82.31 127 GLY A C 1
ATOM 1023 O O . GLY A 1 127 ? 9.780 -1.172 -24.702 1.00 82.31 127 GLY A O 1
ATOM 1024 N N . SER A 1 128 ? 8.012 0.197 -24.827 1.00 81.62 128 SER A N 1
ATOM 1025 C CA . SER A 1 128 ? 8.401 1.040 -23.686 1.00 81.62 128 SER A CA 1
ATOM 1026 C C . SER A 1 128 ? 7.823 0.547 -22.355 1.00 81.62 128 SER A C 1
ATOM 1028 O O . SER A 1 128 ? 8.384 0.832 -21.296 1.00 81.62 128 SER A O 1
ATOM 1030 N N . TYR A 1 129 ? 6.731 -0.228 -22.396 1.00 82.38 129 TYR A N 1
ATOM 1031 C CA . TYR A 1 129 ? 6.008 -0.702 -21.210 1.00 82.38 129 TYR A CA 1
ATOM 1032 C C . TYR A 1 129 ? 5.817 -2.232 -21.138 1.00 82.38 129 TYR A C 1
ATOM 1034 O O . TYR A 1 129 ? 4.763 -2.682 -20.684 1.00 82.38 129 TYR A O 1
ATOM 1042 N N . PRO A 1 130 ? 6.817 -3.072 -21.478 1.00 84.44 130 PRO A N 1
ATOM 1043 C CA . PRO A 1 130 ? 6.641 -4.530 -21.477 1.00 84.44 130 PRO A CA 1
ATOM 1044 C C . PRO A 1 130 ? 6.344 -5.099 -20.079 1.00 84.44 130 PRO A C 1
ATOM 1046 O O . PRO A 1 130 ? 5.746 -6.162 -19.944 1.00 84.44 130 PRO A O 1
ATOM 1049 N N . ARG A 1 131 ? 6.729 -4.369 -19.026 1.00 84.94 131 ARG A N 1
ATOM 1050 C CA . ARG A 1 131 ? 6.529 -4.737 -17.617 1.00 84.94 131 ARG A CA 1
ATOM 1051 C C . ARG A 1 131 ? 5.054 -4.877 -17.235 1.00 84.94 131 ARG A C 1
ATOM 1053 O O . ARG A 1 131 ? 4.735 -5.714 -16.403 1.00 84.94 131 ARG A O 1
ATOM 1060 N N . VAL A 1 132 ? 4.161 -4.109 -17.864 1.00 86.88 132 VAL A N 1
ATOM 1061 C CA . VAL A 1 132 ? 2.718 -4.116 -17.555 1.00 86.88 132 VAL A CA 1
ATOM 1062 C C . VAL A 1 132 ? 2.085 -5.480 -17.847 1.00 86.88 132 VAL A C 1
ATOM 1064 O O . VAL A 1 132 ? 1.206 -5.920 -17.115 1.00 86.88 132 VAL A O 1
ATOM 1067 N N . ALA A 1 133 ? 2.568 -6.173 -18.879 1.00 86.62 133 ALA A N 1
ATOM 1068 C CA . ALA A 1 133 ? 2.063 -7.482 -19.283 1.00 86.62 133 ALA A CA 1
ATOM 1069 C C . ALA A 1 133 ? 2.711 -8.656 -18.530 1.00 86.62 133 ALA A C 1
ATOM 1071 O O . ALA A 1 133 ? 2.382 -9.812 -18.794 1.00 86.62 133 ALA A O 1
ATOM 1072 N N . GLN A 1 134 ? 3.645 -8.399 -17.608 1.00 89.81 134 GLN A N 1
ATOM 1073 C CA . GLN A 1 134 ? 4.264 -9.479 -16.847 1.00 89.81 134 GLN A CA 1
ATOM 1074 C C . GLN A 1 134 ? 3.244 -10.136 -15.906 1.00 89.81 134 GLN A C 1
ATOM 1076 O O . GLN A 1 134 ? 2.492 -9.420 -15.239 1.00 89.81 134 GLN A O 1
ATOM 1081 N N . PRO A 1 135 ? 3.259 -11.476 -15.761 1.00 90.81 135 PRO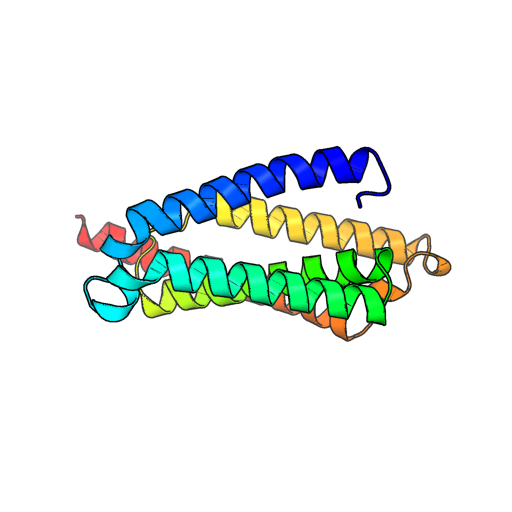 A N 1
ATOM 1082 C CA . PRO A 1 135 ? 2.259 -12.193 -14.968 1.00 90.81 135 PRO A CA 1
ATOM 1083 C C . PRO A 1 135 ? 2.126 -11.687 -13.528 1.00 90.81 135 PRO A C 1
ATOM 1085 O O . PRO A 1 135 ? 1.018 -11.578 -13.014 1.00 90.81 135 PRO A O 1
ATOM 1088 N N . ILE A 1 136 ? 3.244 -11.324 -12.892 1.00 89.69 136 ILE A N 1
ATOM 1089 C CA . ILE A 1 136 ? 3.251 -10.817 -11.515 1.00 89.69 136 ILE A CA 1
ATOM 1090 C C . ILE A 1 136 ? 2.553 -9.456 -11.384 1.00 89.69 136 ILE A C 1
ATOM 1092 O O . ILE A 1 136 ? 1.843 -9.211 -10.413 1.00 89.69 136 ILE A O 1
ATOM 1096 N N . VAL A 1 137 ? 2.702 -8.584 -12.383 1.00 89.94 137 VAL A N 1
ATOM 1097 C CA . VAL A 1 137 ? 2.074 -7.257 -12.398 1.00 89.94 137 VAL A CA 1
ATOM 1098 C C . VAL A 1 137 ? 0.578 -7.393 -12.634 1.00 89.94 137 VAL A C 1
ATOM 1100 O O . VAL A 1 137 ? -0.214 -6.809 -11.900 1.00 89.94 137 VAL A O 1
ATOM 1103 N N . VAL A 1 138 ? 0.191 -8.218 -13.609 1.00 90.75 138 VAL A N 1
ATOM 1104 C CA . VAL A 1 138 ? -1.219 -8.523 -13.885 1.00 90.75 138 VAL A CA 1
ATOM 1105 C C . VAL A 1 138 ? -1.886 -9.138 -12.654 1.00 90.75 138 VAL A C 1
ATOM 1107 O O . VAL A 1 138 ? -3.011 -8.773 -12.319 1.00 90.75 138 VAL A O 1
ATOM 1110 N N . PHE A 1 139 ? -1.181 -10.017 -11.935 1.00 92.88 139 PHE A N 1
ATOM 1111 C CA . PHE A 1 139 ? -1.661 -10.548 -10.665 1.00 92.88 139 PHE A CA 1
ATOM 1112 C C . PHE A 1 139 ? -1.904 -9.435 -9.641 1.00 92.88 139 PHE A C 1
ATOM 1114 O O . PHE A 1 139 ? -3.003 -9.367 -9.102 1.00 92.88 139 PHE A O 1
ATOM 1121 N N . PHE A 1 140 ? -0.943 -8.536 -9.399 1.00 92.62 140 PHE A N 1
ATOM 1122 C CA . PHE A 1 140 ? -1.143 -7.436 -8.446 1.00 92.62 140 PHE A CA 1
ATOM 1123 C C . PHE A 1 140 ? -2.302 -6.518 -8.831 1.00 92.62 140 PHE A C 1
ATOM 1125 O O . PHE A 1 140 ? -3.060 -6.102 -7.956 1.00 92.62 140 PHE A O 1
ATOM 1132 N N . PHE A 1 141 ? -2.470 -6.241 -10.123 1.00 90.81 141 PHE A N 1
ATOM 1133 C CA . PHE A 1 141 ? -3.571 -5.440 -10.655 1.00 90.81 141 PHE A CA 1
ATOM 1134 C C . PHE A 1 141 ? -4.917 -6.077 -10.309 1.00 90.81 141 PHE A C 1
ATOM 1136 O O . PHE A 1 141 ? -5.740 -5.479 -9.622 1.00 90.81 141 PHE A O 1
ATOM 1143 N N . VAL A 1 142 ? -5.117 -7.326 -10.729 1.00 91.75 142 VAL A N 1
ATOM 1144 C CA . VAL A 1 142 ? -6.386 -8.032 -10.522 1.00 91.75 142 VAL A CA 1
ATOM 1145 C C . VAL A 1 142 ? -6.636 -8.286 -9.038 1.00 91.75 142 VAL A C 1
ATOM 1147 O O . VAL A 1 142 ? -7.742 -8.064 -8.552 1.00 91.75 142 VAL A O 1
ATOM 1150 N N . ALA A 1 143 ? -5.620 -8.728 -8.298 1.00 93.56 143 ALA A N 1
ATOM 1151 C CA . ALA A 1 143 ? -5.769 -9.079 -6.894 1.00 93.56 143 ALA A CA 1
ATOM 1152 C C . ALA A 1 143 ? -6.102 -7.857 -6.024 1.00 93.56 143 ALA A C 1
ATOM 1154 O O . ALA A 1 143 ? -6.942 -7.966 -5.133 1.00 93.56 143 ALA A O 1
ATOM 1155 N N . SER A 1 144 ? -5.502 -6.693 -6.299 1.00 92.44 144 SER A N 1
ATOM 1156 C CA . SER A 1 144 ? -5.819 -5.453 -5.573 1.00 92.44 144 SER A CA 1
ATOM 1157 C C . SER A 1 144 ? -7.266 -5.017 -5.808 1.00 92.44 144 SER A C 1
ATOM 1159 O O . SER A 1 144 ? -7.974 -4.724 -4.849 1.00 92.44 144 SER A O 1
ATOM 1161 N N . GLU A 1 145 ? -7.737 -5.057 -7.057 1.00 92.25 145 GLU A N 1
ATOM 1162 C CA . GLU A 1 145 ? -9.117 -4.686 -7.402 1.00 92.25 145 GLU A CA 1
ATOM 1163 C C . GLU A 1 145 ? -10.145 -5.655 -6.800 1.00 92.25 145 GLU A C 1
ATOM 1165 O O . GLU A 1 145 ? -11.160 -5.233 -6.247 1.00 92.25 145 GLU A O 1
ATOM 1170 N N . VAL A 1 146 ? -9.870 -6.964 -6.827 1.00 94.75 146 VAL A N 1
ATOM 1171 C CA . VAL A 1 146 ? -10.741 -7.968 -6.191 1.00 94.75 146 VAL A CA 1
ATOM 1172 C C . VAL A 1 146 ? -10.856 -7.720 -4.686 1.00 94.75 146 VAL A C 1
ATOM 1174 O O . VAL A 1 146 ? -11.958 -7.776 -4.134 1.00 94.75 146 VAL A O 1
ATOM 1177 N N . LEU A 1 147 ? -9.738 -7.420 -4.017 1.00 94.06 147 LEU A N 1
ATOM 1178 C CA . LEU A 1 147 ? -9.730 -7.104 -2.589 1.00 94.06 147 LEU A CA 1
ATOM 1179 C C . LEU A 1 147 ? -10.470 -5.799 -2.284 1.00 94.06 147 LEU A C 1
ATOM 1181 O O . LEU A 1 147 ? -11.173 -5.728 -1.278 1.00 94.06 147 LEU A O 1
ATOM 1185 N N . ASP A 1 148 ? -10.369 -4.796 -3.151 1.00 92.62 148 ASP A N 1
ATOM 1186 C CA . ASP A 1 148 ? -11.063 -3.519 -2.987 1.00 92.62 148 ASP A CA 1
ATOM 1187 C C . ASP A 1 148 ? -12.568 -3.625 -3.195 1.00 92.62 148 ASP A C 1
ATOM 1189 O O . ASP A 1 148 ? -13.345 -3.021 -2.450 1.00 92.62 148 ASP A O 1
ATOM 1193 N N . VAL A 1 149 ? -13.000 -4.443 -4.148 1.00 93.88 149 VAL A N 1
ATOM 1194 C CA . VAL A 1 149 ? -14.414 -4.775 -4.317 1.00 93.88 149 VAL A CA 1
ATOM 1195 C C . VAL A 1 149 ? -14.923 -5.542 -3.093 1.00 93.88 149 VAL A C 1
ATOM 1197 O O . VAL A 1 149 ? -15.958 -5.183 -2.530 1.00 93.88 149 VAL A O 1
ATOM 1200 N N . ALA A 1 150 ? -14.177 -6.545 -2.614 1.00 94.25 150 ALA A N 1
ATOM 1201 C CA . ALA A 1 150 ? -14.528 -7.280 -1.398 1.00 94.25 150 ALA A CA 1
ATOM 1202 C C . ALA A 1 150 ? -14.612 -6.356 -0.170 1.00 94.25 150 ALA A C 1
ATOM 1204 O O . ALA A 1 150 ? -15.555 -6.454 0.620 1.00 94.25 150 ALA A O 1
ATOM 1205 N N . TYR A 1 151 ? -13.673 -5.414 -0.043 1.00 92.69 151 TYR A N 1
ATOM 1206 C CA . TYR A 1 151 ? -13.676 -4.387 0.993 1.00 92.69 151 TYR A CA 1
ATOM 1207 C C . TYR A 1 151 ? -14.972 -3.573 0.972 1.00 92.69 151 TYR A C 1
ATOM 1209 O O . TYR A 1 151 ? -15.555 -3.358 2.032 1.00 92.69 151 TYR A O 1
ATOM 1217 N N . ALA A 1 152 ? -15.461 -3.157 -0.201 1.00 93.12 152 ALA A N 1
ATOM 1218 C CA . ALA A 1 152 ? -16.689 -2.368 -0.312 1.00 93.12 152 ALA A CA 1
ATOM 1219 C C . ALA A 1 152 ? -17.904 -3.110 0.267 1.00 93.12 152 ALA A C 1
ATOM 1221 O O . ALA A 1 152 ? -18.675 -2.546 1.050 1.00 93.12 152 ALA A O 1
ATOM 1222 N N . PHE A 1 153 ? -18.043 -4.398 -0.060 1.00 94.00 153 PHE A N 1
ATOM 1223 C CA . PHE A 1 153 ? -19.123 -5.232 0.466 1.00 94.00 153 PHE A CA 1
ATOM 1224 C C . PHE A 1 153 ? -19.007 -5.423 1.980 1.00 94.00 153 PHE A C 1
ATOM 1226 O O . PHE A 1 153 ? -19.972 -5.166 2.704 1.00 94.00 153 PHE A O 1
ATOM 1233 N N . VAL A 1 154 ? -17.826 -5.803 2.476 1.00 93.50 154 VAL A N 1
ATOM 1234 C CA . VAL A 1 154 ? -17.593 -6.019 3.914 1.00 93.50 154 VAL A CA 1
ATOM 1235 C C . VAL A 1 154 ? -17.813 -4.731 4.707 1.00 93.50 154 VAL A C 1
ATOM 1237 O O . VAL A 1 154 ? -18.521 -4.741 5.714 1.00 93.50 154 VAL A O 1
ATOM 1240 N N . TYR A 1 155 ? -17.285 -3.604 4.229 1.00 93.44 155 TYR A N 1
ATOM 1241 C CA . TYR A 1 155 ? -17.475 -2.302 4.859 1.00 93.44 155 TYR A CA 1
ATOM 1242 C C . TYR A 1 155 ? -18.955 -1.913 4.909 1.00 93.44 155 TYR A C 1
ATOM 1244 O O . TYR A 1 155 ? -19.438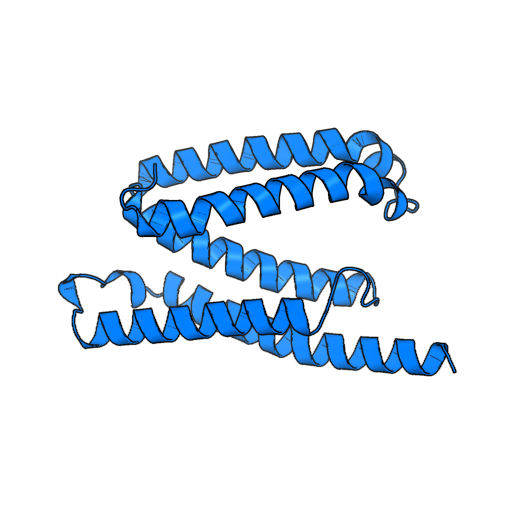 -1.490 5.957 1.00 93.44 155 TYR A O 1
ATOM 1252 N N . SER A 1 156 ? -19.701 -2.101 3.813 1.00 92.44 156 SER A N 1
ATOM 1253 C CA . SER A 1 156 ? -21.138 -1.800 3.776 1.00 92.44 156 SER A CA 1
ATOM 1254 C C . SER A 1 156 ? -21.933 -2.613 4.805 1.00 92.44 156 SER A C 1
ATOM 1256 O O . SER A 1 156 ? -22.813 -2.068 5.474 1.00 92.44 156 SER A O 1
ATOM 1258 N N . HIS A 1 157 ? -21.577 -3.889 4.983 1.00 92.44 157 HIS A N 1
ATOM 1259 C CA . HIS A 1 157 ? -22.222 -4.780 5.938 1.00 92.44 157 HIS A CA 1
ATOM 1260 C C . HIS A 1 157 ? -21.951 -4.351 7.385 1.00 92.44 157 HIS A C 1
ATOM 1262 O O . HIS A 1 157 ? -22.890 -4.173 8.161 1.00 92.44 157 HIS A O 1
ATOM 1268 N N . ILE A 1 158 ? -20.683 -4.123 7.737 1.00 92.56 158 ILE A N 1
ATOM 1269 C CA . ILE A 1 158 ? -20.288 -3.707 9.092 1.00 92.56 158 ILE A CA 1
ATOM 1270 C C . ILE A 1 158 ? -20.863 -2.320 9.412 1.00 92.56 158 ILE A C 1
ATOM 1272 O O . ILE A 1 158 ? -21.435 -2.122 10.483 1.00 92.56 158 ILE A O 1
ATOM 1276 N N . ALA A 1 159 ? -20.811 -1.377 8.465 1.00 90.44 159 ALA A N 1
ATOM 1277 C CA . ALA A 1 159 ? -21.381 -0.042 8.637 1.00 90.44 159 ALA A CA 1
ATOM 1278 C C . ALA A 1 159 ? -22.902 -0.082 8.864 1.00 90.44 159 ALA A C 1
ATOM 1280 O O . ALA A 1 159 ? -23.431 0.679 9.676 1.00 90.44 159 ALA A O 1
ATOM 1281 N N . ALA A 1 160 ? -23.626 -0.969 8.171 1.00 90.44 160 ALA A N 1
ATOM 1282 C CA . ALA A 1 160 ? -25.054 -1.167 8.403 1.00 90.44 160 ALA A CA 1
ATOM 1283 C C . ALA A 1 160 ? -25.327 -1.739 9.804 1.00 90.44 160 ALA A C 1
ATOM 1285 O O . ALA A 1 160 ? -26.222 -1.253 10.495 1.00 90.44 160 ALA A O 1
ATOM 1286 N N . GLN A 1 161 ? -24.531 -2.714 10.255 1.00 90.50 161 GLN A N 1
ATOM 1287 C CA . GLN A 1 161 ? -24.650 -3.280 11.602 1.00 90.50 161 GLN A CA 1
ATOM 1288 C C . GLN A 1 161 ? -24.378 -2.248 12.703 1.00 90.50 161 GLN A C 1
ATOM 1290 O O . GLN A 1 161 ? -25.126 -2.185 13.678 1.00 90.50 161 GLN A O 1
ATOM 1295 N N . GLU A 1 162 ? -23.340 -1.422 12.558 1.00 88.94 162 GLU A N 1
ATOM 1296 C CA . GLU A 1 162 ? -23.026 -0.361 13.524 1.00 88.94 162 GLU A CA 1
ATOM 1297 C C . GLU A 1 162 ? -24.151 0.684 13.597 1.00 88.94 162 GLU A C 1
ATOM 1299 O O . GLU A 1 162 ? -24.549 1.072 14.694 1.00 88.94 162 GLU A O 1
ATOM 1304 N N . ARG A 1 163 ? -24.739 1.072 12.455 1.00 86.44 163 ARG A N 1
ATOM 1305 C CA . ARG A 1 163 ? -25.896 1.989 12.414 1.00 86.44 163 ARG A CA 1
ATOM 1306 C C . ARG A 1 163 ? -27.135 1.421 13.103 1.00 86.44 163 ARG A C 1
ATOM 1308 O O . ARG A 1 163 ? -27.892 2.183 13.695 1.00 86.44 163 ARG A O 1
ATOM 1315 N N . LEU A 1 164 ? -27.363 0.110 13.009 1.00 86.50 164 LEU A N 1
ATOM 1316 C CA . LEU A 1 164 ? -28.490 -0.550 13.674 1.00 86.50 164 LEU A CA 1
ATOM 1317 C C . LEU A 1 164 ? -28.301 -0.624 15.191 1.00 86.50 164 LEU A C 1
ATOM 1319 O O . LEU A 1 164 ? -29.272 -0.457 15.912 1.00 86.50 164 LEU A O 1
ATOM 1323 N N . LYS A 1 165 ? -27.071 -0.829 15.678 1.00 81.56 165 LYS A N 1
ATOM 1324 C CA . LYS A 1 165 ? -26.762 -0.852 17.121 1.00 81.56 165 LYS A CA 1
ATOM 1325 C C . LYS A 1 165 ? -26.838 0.524 17.796 1.00 81.56 165 LYS A C 1
ATOM 1327 O O . LYS A 1 165 ? -26.883 0.585 19.018 1.00 81.56 165 LYS A O 1
ATOM 1332 N N . GLN A 1 166 ? -26.772 1.605 17.019 1.00 72.00 166 GLN A N 1
ATOM 1333 C CA . GLN A 1 166 ? -26.847 2.985 17.514 1.00 72.00 166 GLN A CA 1
ATOM 1334 C C . GLN A 1 166 ? -28.282 3.536 17.592 1.00 72.00 166 GLN A C 1
ATOM 1336 O O . GLN A 1 166 ? -28.468 4.621 18.141 1.00 72.00 166 GLN A O 1
ATOM 1341 N N . LYS A 1 167 ? -29.267 2.831 17.025 1.00 55.75 167 LYS A N 1
ATOM 1342 C CA . LYS A 1 167 ? -30.697 3.149 17.147 1.00 55.75 167 LYS A CA 1
ATOM 1343 C C . LYS A 1 167 ? -31.306 2.425 18.338 1.00 55.75 167 LYS A C 1
ATOM 1345 O O . LYS A 1 167 ? -32.199 3.034 18.959 1.00 55.75 167 LYS A O 1
#

Foldseek 3Di:
DDPDPVCCVPVVVVVVVVVVVLVCCLPPVLVVCPVPNVCSVCVNVVSVVVVVVVVVVLVVVCVVPNDVVSVLLVVLVVLLVCLVVLLVCCVVVLACVPHDPVVLCVSLVVLVVVLVVLVVCCVVPVVVRVVCPDPSNVCSSVSSNVSSVVSVVSSVVSVVVVVVVVD

pLDDT: mean 88.78, std 6.4, range [47.84, 95.06]

Solvent-accessible surface area (backbone atoms only — not comparable to full-atom values): 9204 Å² total; per-residue (Å²): 129,74,91,45,71,69,47,46,68,56,48,52,61,48,52,54,50,50,53,50,51,51,52,50,46,55,72,53,40,40,72,78,27,71,91,39,64,71,55,32,76,40,42,58,58,54,52,52,51,50,51,55,50,49,52,53,52,50,51,56,45,26,74,73,62,36,62,77,56,32,57,55,55,51,54,41,52,50,49,29,50,51,29,50,50,54,38,50,48,36,70,74,65,70,49,61,82,98,59,52,72,68,59,51,49,56,48,54,52,52,51,49,54,50,50,52,53,49,53,51,44,29,74,78,38,44,92,82,35,58,66,64,76,33,70,70,47,46,46,37,54,54,53,24,52,54,35,46,55,51,33,53,56,53,50,53,53,50,52,52,52,54,57,60,76,74,106

Organism: Colletotrichum incanum (NCBI:txid1573173)